Protein AF-A0A958E9S3-F1 (afdb_monomer)

Secondary structure (DSSP, 8-state):
-TT-EEEE-TTS-EEEEETTTTEEEEE---TTSS-S---THHHHHHHHHHHHHHHHHTT-

Solvent-accessible surface area (backbone atoms only — not comparable to full-atom val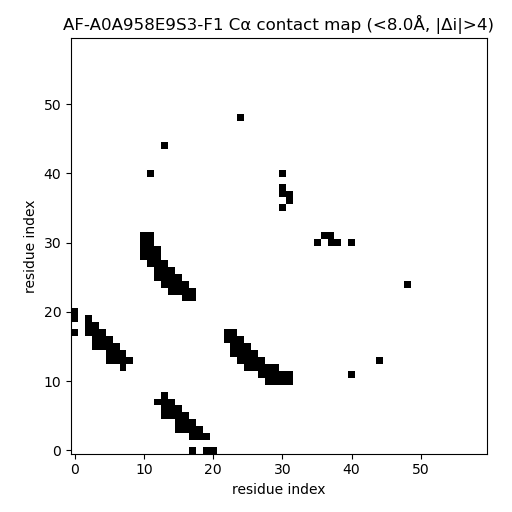ues): 3640 Å² total; per-residue (Å²): 103,96,78,42,49,71,50,78,44,92,49,41,30,35,41,41,38,23,75,90,73,77,41,76,48,79,45,82,51,58,46,47,63,94,49,66,90,52,71,62,61,72,64,44,52,59,52,52,55,52,48,52,53,51,58,63,65,66,72,114

Sequence (60 aa):
SPESFGHLGFTGTSIWIDPIRELEVIFRSNRVHPTRDNPAIKAFRPKLHDLIIQELSGQS

Radius of gyration: 12.91 Å; Cα contacts (8 Å, |Δi|>4): 63; chains: 1; bounding box: 30×18×34 Å

pLDDT: mean 93.02, std 8.54, range [46.62, 97.56]

Foldseek 3Di:
DVPKDWDADPQQWIWIDDVVLNDIDTDDDGCPPPHVPDPVSVVVVVVVVVVVCVVVVVPD

Nearest PDB structures (foldseek):
  4s36-assembly1_A  TM=7.973E-01  e=1.842E+00  Pseudomonas aeruginosa
  2yzt-assembly1_A-2  TM=5.505E-01  e=1.842E+00  Thermus thermophilus HB8
  4nwr-assembly3_8  TM=6.825E-01  e=5.324E+00  uncultured bacterium
  2jxw-assembly1_A  TM=4.665E-01  e=3.821E+00  Homo sapiens
  3mzl-assembly2_H  TM=3.154E-01  e=1.969E+00  Saccharomyces cerevisiae

Structure (mmCIF, N/CA/C/O backbone):
data_AF-A0A958E9S3-F1
#
_entry.id   AF-A0A958E9S3-F1
#
loop_
_atom_site.group_PDB
_atom_site.id
_atom_site.type_symbol
_atom_site.label_atom_id
_atom_site.label_alt_id
_atom_site.label_comp_id
_atom_site.label_asym_id
_atom_site.label_entity_id
_atom_site.label_seq_id
_atom_site.pdbx_PDB_ins_code
_atom_site.Cartn_x
_atom_site.Cartn_y
_atom_site.Cartn_z
_atom_site.occupancy
_atom_site.B_iso_or_equiv
_atom_site.auth_seq_id
_atom_site.auth_comp_id
_atom_site.auth_asym_id
_atom_site.auth_atom_id
_atom_site.pdbx_PDB_model_num
ATOM 1 N N . SER A 1 1 ? -6.099 4.234 11.984 1.00 84.75 1 SER A N 1
ATOM 2 C CA . SER A 1 1 ? -5.792 4.787 13.314 1.00 84.75 1 SER A CA 1
ATOM 3 C C . SER A 1 1 ? -4.316 4.526 13.622 1.00 84.75 1 SER A C 1
ATOM 5 O O . SER A 1 1 ? -3.657 3.894 12.796 1.00 84.75 1 SER A O 1
ATOM 7 N N . PRO A 1 2 ? -3.753 4.995 14.753 1.00 92.81 2 PRO A N 1
ATOM 8 C CA . PRO A 1 2 ? -2.415 4.580 15.196 1.00 92.81 2 PRO A CA 1
ATOM 9 C C . PRO A 1 2 ? -2.241 3.055 15.331 1.00 92.81 2 PRO A C 1
ATOM 11 O O . PRO A 1 2 ? -1.133 2.551 15.197 1.00 92.81 2 PRO A O 1
ATOM 14 N N . GLU A 1 3 ? -3.336 2.325 15.549 1.00 96.25 3 GLU A N 1
ATOM 15 C CA . GLU A 1 3 ? -3.407 0.864 15.672 1.00 96.25 3 GLU A CA 1
ATOM 16 C C . GLU A 1 3 ? -3.516 0.145 14.319 1.00 96.25 3 GLU A C 1
ATOM 18 O O . GLU A 1 3 ? -3.565 -1.0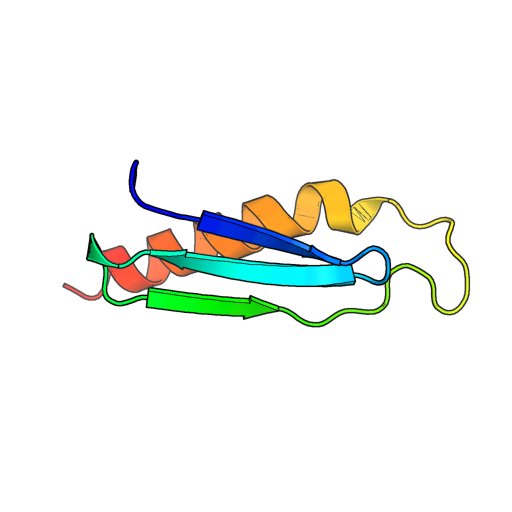84 14.279 1.00 96.25 3 GLU A O 1
ATOM 23 N N . SER A 1 4 ? -3.574 0.881 13.204 1.00 96.12 4 SER A N 1
ATOM 24 C CA . SER A 1 4 ? -3.651 0.269 11.881 1.00 96.12 4 SER A CA 1
ATOM 25 C C . SER A 1 4 ? -2.341 -0.400 11.486 1.00 96.12 4 SER A C 1
ATOM 27 O O . SER A 1 4 ? -1.256 0.154 11.659 1.00 96.12 4 SER A O 1
ATOM 29 N N . PHE A 1 5 ? -2.448 -1.558 10.844 1.00 97.50 5 PHE A N 1
ATOM 30 C CA . PHE A 1 5 ? -1.308 -2.312 10.336 1.00 97.50 5 PHE A CA 1
ATOM 31 C C . PHE A 1 5 ? -1.610 -2.899 8.958 1.00 97.50 5 PHE A C 1
ATOM 33 O O . PHE A 1 5 ? -2.751 -2.938 8.499 1.00 97.50 5 PHE A O 1
ATOM 40 N N . GLY A 1 6 ? -0.568 -3.329 8.251 1.00 96.12 6 GLY A N 1
ATOM 41 C CA . GLY A 1 6 ? -0.732 -3.811 6.889 1.00 96.12 6 GLY A CA 1
ATOM 42 C C . GLY A 1 6 ? 0.552 -4.299 6.241 1.00 96.12 6 GLY A C 1
ATOM 43 O O . GLY A 1 6 ? 1.634 -4.259 6.825 1.00 96.12 6 GLY A O 1
ATOM 44 N N . HIS A 1 7 ? 0.420 -4.756 4.999 1.00 97.00 7 HIS A N 1
ATOM 45 C CA . HIS A 1 7 ? 1.534 -5.242 4.194 1.00 97.00 7 HIS A CA 1
ATOM 46 C C . HIS A 1 7 ? 1.365 -4.855 2.723 1.00 97.00 7 HIS A C 1
ATOM 48 O O . HIS A 1 7 ? 0.259 -4.868 2.175 1.00 97.00 7 HIS A O 1
ATOM 54 N N . LEU A 1 8 ? 2.482 -4.545 2.061 1.00 96.69 8 LEU A N 1
ATOM 55 C CA . LEU A 1 8 ? 2.526 -4.261 0.630 1.00 96.69 8 LEU A CA 1
ATOM 56 C C . LEU A 1 8 ? 3.165 -5.432 -0.116 1.00 96.69 8 LEU A C 1
ATOM 58 O O . LEU A 1 8 ? 4.327 -5.757 0.095 1.00 96.69 8 LEU A O 1
ATOM 62 N N . GLY A 1 9 ? 2.426 -6.009 -1.057 1.00 95.31 9 GLY A N 1
ATOM 63 C CA . GLY A 1 9 ? 2.926 -7.031 -1.964 1.00 95.31 9 GLY A CA 1
ATOM 64 C C . GLY A 1 9 ? 3.716 -6.428 -3.125 1.00 95.31 9 GLY A C 1
ATOM 65 O O . GLY A 1 9 ? 3.305 -5.429 -3.732 1.00 95.31 9 GLY A O 1
ATOM 66 N N . PHE A 1 10 ? 4.825 -7.080 -3.478 1.00 93.31 10 PHE A N 1
ATOM 67 C CA . PHE A 1 10 ? 5.684 -6.712 -4.609 1.00 93.31 10 PHE A CA 1
ATOM 68 C C . PHE A 1 10 ? 4.910 -6.589 -5.931 1.00 93.31 10 PHE A C 1
ATOM 70 O O . PHE A 1 10 ? 5.109 -5.639 -6.694 1.00 93.31 10 PHE A O 1
ATOM 77 N N . THR A 1 11 ? 4.000 -7.531 -6.186 1.00 94.12 11 THR A N 1
ATOM 78 C CA . THR A 1 11 ? 3.224 -7.602 -7.428 1.00 94.12 11 THR A CA 1
ATOM 79 C C . THR A 1 11 ? 2.101 -6.583 -7.500 1.00 94.12 11 THR A C 1
ATOM 81 O O . THR A 1 11 ? 1.607 -6.347 -8.589 1.00 94.12 11 THR A O 1
ATOM 84 N N . GLY A 1 12 ? 1.720 -5.923 -6.408 1.00 94.31 12 GLY A N 1
ATOM 85 C CA . GLY A 1 12 ? 0.659 -4.915 -6.440 1.00 94.31 12 GLY A CA 1
ATOM 86 C C . GLY A 1 12 ? -0.391 -5.055 -5.345 1.00 94.31 12 GLY A C 1
ATOM 87 O O . GLY A 1 12 ? -1.044 -4.068 -5.007 1.00 94.31 12 GLY A O 1
ATOM 88 N N . THR A 1 13 ? -0.469 -6.209 -4.687 1.00 96.31 13 THR A N 1
ATOM 89 C CA . THR A 1 13 ? -1.349 -6.419 -3.530 1.00 96.31 13 THR A CA 1
ATOM 90 C C . THR A 1 13 ? -1.059 -5.430 -2.397 1.00 96.31 13 THR A C 1
ATOM 92 O O . THR A 1 13 ? 0.094 -5.059 -2.178 1.00 96.31 13 THR A O 1
ATOM 95 N N . SER A 1 14 ? -2.080 -5.000 -1.666 1.00 96.94 14 SER A N 1
ATOM 96 C CA . SER A 1 14 ? -1.925 -4.338 -0.370 1.00 96.94 14 SER A CA 1
ATOM 97 C C . SER A 1 14 ? -3.037 -4.759 0.575 1.00 96.94 14 SER A C 1
ATOM 99 O O . SER A 1 14 ? -4.191 -4.839 0.158 1.00 96.94 14 SER A O 1
ATOM 101 N N . ILE A 1 15 ? -2.673 -4.985 1.831 1.00 97.25 15 ILE A N 1
ATOM 102 C CA . ILE A 1 15 ? -3.591 -5.256 2.935 1.00 97.25 15 ILE A CA 1
ATOM 103 C C . ILE A 1 15 ? -3.423 -4.123 3.938 1.00 97.25 15 ILE A C 1
ATOM 105 O O . ILE A 1 15 ? -2.287 -3.773 4.265 1.00 97.25 15 ILE A O 1
ATOM 109 N N . TRP A 1 16 ? -4.534 -3.571 4.407 1.00 97.25 16 TRP A N 1
ATOM 110 C CA . TRP A 1 16 ? -4.580 -2.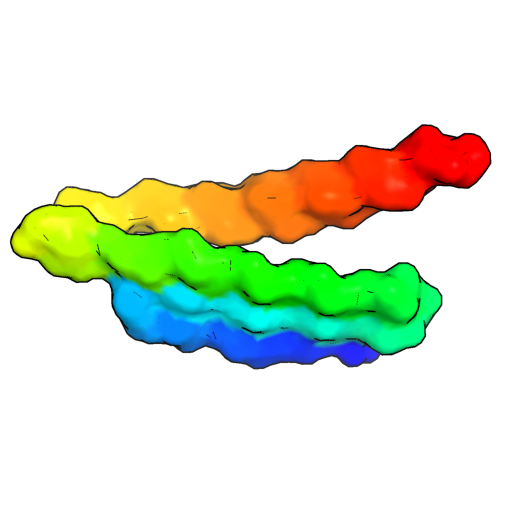598 5.489 1.00 97.25 16 TRP A CA 1
ATOM 111 C C . TRP A 1 16 ? -5.755 -2.934 6.405 1.00 97.25 16 TRP A C 1
ATOM 113 O O . TRP A 1 16 ? -6.856 -3.184 5.920 1.00 97.25 16 TRP A O 1
ATOM 123 N N . ILE A 1 17 ? -5.497 -2.994 7.705 1.00 97.56 17 ILE A N 1
ATOM 124 C CA . ILE A 1 17 ? -6.461 -3.378 8.734 1.00 97.56 17 ILE A CA 1
ATOM 125 C C . ILE A 1 17 ? -6.464 -2.275 9.789 1.00 97.56 17 ILE A C 1
ATOM 127 O O . ILE A 1 17 ? -5.406 -1.894 10.295 1.00 97.56 17 ILE A O 1
ATOM 131 N N . ASP A 1 18 ? -7.646 -1.760 10.109 1.00 96.62 18 ASP A N 1
ATOM 132 C CA . ASP A 1 18 ? -7.886 -0.795 11.177 1.00 96.62 18 ASP A CA 1
ATOM 133 C C . ASP A 1 18 ? -8.888 -1.387 12.176 1.00 96.62 18 ASP A C 1
ATOM 135 O O . ASP A 1 18 ? -10.094 -1.373 11.914 1.00 96.62 18 ASP A O 1
ATOM 139 N N . PRO A 1 19 ? -8.409 -1.912 13.320 1.00 96.31 19 PRO A N 1
ATOM 140 C CA . PRO A 1 19 ? -9.278 -2.557 14.297 1.00 96.31 19 PRO A CA 1
ATOM 141 C C . PRO A 1 19 ? -10.207 -1.567 15.007 1.00 96.31 19 PRO A C 1
ATOM 143 O O . PRO A 1 19 ? -11.264 -1.967 15.477 1.00 96.31 19 PRO A O 1
ATOM 146 N N . ILE A 1 20 ? -9.847 -0.281 15.080 1.00 95.19 20 ILE A N 1
ATOM 147 C CA . ILE A 1 20 ? -10.677 0.744 15.729 1.00 95.19 20 ILE A CA 1
ATOM 148 C C . ILE A 1 20 ? -11.880 1.100 14.854 1.00 95.19 20 ILE A C 1
ATOM 150 O O . ILE A 1 20 ? -12.945 1.422 15.368 1.00 95.19 20 ILE A O 1
ATOM 154 N N . ARG A 1 21 ? -11.705 1.053 13.530 1.00 92.69 21 ARG A N 1
ATOM 155 C CA . ARG A 1 21 ? -12.771 1.305 12.549 1.00 92.69 21 ARG A CA 1
ATOM 156 C C . ARG A 1 21 ? -13.520 0.043 12.121 1.00 92.69 21 ARG A C 1
ATOM 158 O O . ARG A 1 21 ? -14.379 0.154 11.256 1.00 92.69 21 ARG A O 1
ATOM 165 N N . GLU A 1 22 ? -13.157 -1.127 12.654 1.00 95.00 22 GLU A N 1
ATOM 166 C CA . GLU A 1 22 ? -13.645 -2.436 12.187 1.00 95.00 22 GLU A CA 1
ATOM 167 C C . GLU A 1 22 ? -13.559 -2.571 10.652 1.00 95.00 22 GLU A C 1
ATOM 169 O O . GLU A 1 22 ? -14.469 -3.065 9.987 1.00 95.00 22 GLU A O 1
ATOM 174 N N . LEU A 1 23 ? -12.454 -2.079 10.075 1.00 94.62 23 LEU A N 1
ATOM 175 C CA . LEU A 1 23 ? -12.283 -1.928 8.632 1.00 94.62 23 LEU A CA 1
ATOM 176 C C . LEU A 1 23 ? -11.074 -2.712 8.125 1.00 94.62 23 LEU A C 1
ATOM 178 O O . LEU A 1 23 ? -9.942 -2.529 8.576 1.00 94.62 23 LEU A O 1
ATOM 182 N N . GLU A 1 24 ? -11.316 -3.520 7.098 1.00 96.88 24 GLU A N 1
ATOM 183 C CA . GLU A 1 24 ? -10.297 -4.266 6.371 1.00 96.88 24 GLU A CA 1
ATOM 184 C C . GLU A 1 24 ? -10.328 -3.882 4.891 1.00 96.88 24 GLU A C 1
ATOM 186 O O . GLU A 1 24 ? -11.352 -3.988 4.216 1.00 96.88 24 GLU A O 1
ATOM 191 N N . VAL A 1 25 ? -9.182 -3.461 4.356 1.00 96.75 25 VAL A N 1
ATOM 192 C CA . VAL A 1 25 ? -9.027 -3.123 2.940 1.00 96.75 25 VAL A CA 1
ATOM 193 C C . VA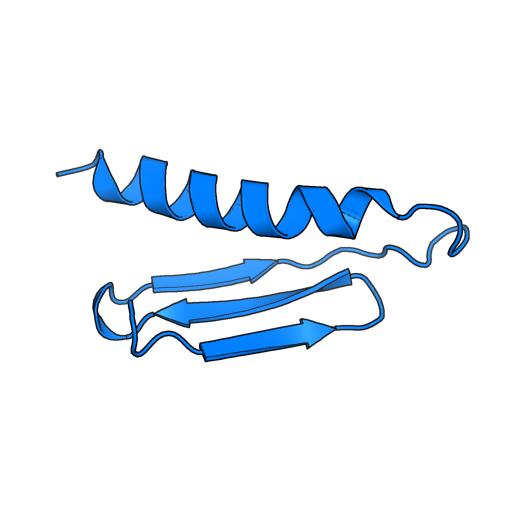L A 1 25 ? -8.009 -4.057 2.299 1.00 96.75 25 VAL A C 1
ATOM 195 O O . VAL A 1 25 ? -6.802 -3.975 2.546 1.00 96.75 25 VAL A O 1
ATOM 198 N N . ILE A 1 26 ? -8.501 -4.928 1.416 1.00 97.12 26 ILE A N 1
ATOM 199 C CA . ILE A 1 26 ? -7.689 -5.856 0.625 1.00 97.12 26 ILE A CA 1
ATOM 200 C C . ILE A 1 26 ? -7.750 -5.433 -0.840 1.00 97.12 26 ILE A C 1
ATOM 202 O O . ILE A 1 26 ? -8.740 -5.646 -1.537 1.00 97.12 26 ILE A O 1
ATOM 206 N N . PHE A 1 27 ? -6.655 -4.866 -1.336 1.00 97.38 27 PHE A N 1
ATOM 207 C CA . PHE A 1 27 ? -6.523 -4.465 -2.731 1.00 97.38 27 PHE A CA 1
ATOM 208 C C . PHE A 1 27 ? -5.595 -5.421 -3.474 1.00 97.38 27 PHE A C 1
ATOM 210 O O . PHE A 1 27 ? -4.473 -5.683 -3.038 1.00 97.38 27 PHE A O 1
ATOM 217 N N . ARG A 1 28 ? -6.041 -5.919 -4.630 1.00 96.75 28 ARG A N 1
ATOM 218 C CA . ARG A 1 28 ? -5.244 -6.779 -5.512 1.00 96.75 28 ARG A CA 1
ATOM 219 C C . ARG A 1 28 ? -5.029 -6.089 -6.850 1.00 96.75 28 ARG A C 1
ATOM 221 O O . ARG A 1 28 ? -5.980 -5.696 -7.513 1.00 96.75 28 ARG A O 1
ATOM 228 N N . SER A 1 29 ? -3.772 -5.998 -7.263 1.00 94.06 29 SER A N 1
ATOM 229 C CA . SER A 1 29 ? -3.378 -5.525 -8.589 1.00 94.06 29 SER A CA 1
ATOM 230 C C . SER A 1 29 ? -2.121 -6.253 -9.053 1.00 94.06 29 SER A C 1
ATOM 232 O O . SER A 1 29 ? -1.505 -6.988 -8.277 1.00 94.06 29 SER A O 1
ATOM 234 N N . ASN A 1 30 ? -1.745 -6.044 -10.315 1.00 94.25 30 ASN A N 1
ATOM 235 C CA . ASN A 1 30 ? -0.557 -6.636 -10.914 1.00 94.25 30 ASN A CA 1
ATOM 236 C C . ASN A 1 30 ? 0.321 -5.560 -11.583 1.00 94.25 30 ASN A C 1
ATOM 238 O O . ASN A 1 30 ? 0.269 -5.366 -12.791 1.00 94.25 30 ASN A O 1
ATOM 242 N N . ARG A 1 31 ? 1.142 -4.849 -10.799 1.00 94.62 31 ARG A N 1
ATOM 243 C CA . ARG A 1 31 ? 2.076 -3.810 -11.279 1.00 94.62 31 ARG A CA 1
ATOM 244 C C . ARG A 1 31 ? 3.280 -4.338 -12.062 1.00 94.62 31 ARG A C 1
ATOM 246 O O . ARG A 1 31 ? 4.137 -3.540 -12.435 1.00 94.62 31 ARG A O 1
ATOM 253 N N . VAL A 1 32 ? 3.416 -5.658 -12.195 1.00 95.38 32 VAL A N 1
ATOM 254 C CA . VAL A 1 32 ? 4.500 -6.288 -12.963 1.00 95.38 32 VAL A CA 1
ATOM 255 C C . VAL A 1 32 ? 4.026 -6.825 -14.311 1.00 95.38 32 VAL A C 1
ATOM 257 O O . VAL A 1 32 ? 4.861 -7.253 -15.100 1.00 95.38 32 VAL A O 1
ATOM 260 N N . HIS A 1 33 ? 2.718 -6.786 -14.587 1.00 93.88 33 HIS A N 1
ATOM 261 C CA . HIS A 1 33 ? 2.145 -7.210 -15.857 1.00 93.88 33 HIS A CA 1
ATOM 262 C C . HIS A 1 33 ? 1.692 -6.007 -16.705 1.00 93.88 33 HIS A C 1
ATOM 264 O O . HIS A 1 33 ? 1.028 -5.117 -16.172 1.00 93.88 33 HIS A O 1
ATOM 270 N N . PRO A 1 34 ? 1.984 -5.985 -18.021 1.00 93.56 34 PRO A N 1
ATOM 271 C CA . PRO A 1 34 ? 2.883 -6.895 -18.745 1.00 93.56 34 PRO A CA 1
ATOM 272 C C . PRO A 1 34 ? 4.369 -6.626 -18.455 1.00 93.56 34 PRO A C 1
ATOM 274 O O . PRO A 1 34 ? 5.203 -7.495 -18.687 1.00 93.56 34 PRO A O 1
ATOM 277 N N . THR A 1 35 ? 4.700 -5.443 -17.930 1.00 94.19 35 THR A N 1
ATOM 278 C CA . THR A 1 35 ? 6.054 -5.068 -17.513 1.00 94.19 35 THR A CA 1
ATOM 279 C C . THR A 1 35 ? 6.027 -4.399 -16.141 1.00 94.19 35 THR A C 1
ATOM 281 O O . THR A 1 35 ? 4.983 -3.990 -15.630 1.00 94.19 35 THR A O 1
ATOM 284 N N . ARG A 1 36 ? 7.208 -4.259 -15.534 1.00 94.00 36 ARG A N 1
ATOM 285 C CA . ARG A 1 36 ? 7.394 -3.597 -14.236 1.00 94.00 36 ARG A CA 1
ATOM 286 C C . ARG A 1 36 ? 7.532 -2.073 -14.333 1.00 94.00 36 ARG A C 1
ATOM 288 O O . ARG A 1 36 ? 7.684 -1.429 -13.286 1.00 94.00 36 ARG A O 1
ATOM 295 N N . ASP A 1 37 ? 7.460 -1.518 -15.540 1.00 95.62 37 ASP A N 1
ATOM 296 C CA . ASP A 1 37 ? 7.786 -0.123 -15.865 1.00 95.62 37 ASP A CA 1
ATOM 297 C C . ASP A 1 37 ? 6.571 0.799 -15.724 1.00 95.62 37 ASP A C 1
ATOM 299 O O . ASP A 1 37 ? 6.336 1.714 -16.504 1.00 95.62 37 ASP A O 1
ATOM 303 N N . ASN A 1 38 ? 5.782 0.551 -14.682 1.00 91.81 38 ASN A N 1
ATOM 304 C CA . ASN A 1 38 ? 4.674 1.397 -14.278 1.00 91.81 38 ASN A CA 1
ATOM 305 C C . ASN A 1 38 ? 4.741 1.642 -12.758 1.00 91.81 38 ASN A C 1
ATOM 307 O O . ASN A 1 38 ? 4.397 0.754 -11.964 1.00 91.81 38 ASN A O 1
ATOM 311 N N . PRO A 1 39 ? 5.196 2.830 -12.316 1.00 93.38 39 PRO A N 1
ATOM 312 C CA . PRO A 1 39 ? 5.263 3.176 -10.903 1.00 93.38 39 PRO A CA 1
ATOM 313 C C . PRO A 1 39 ? 3.951 3.756 -10.348 1.00 93.38 39 PRO A C 1
ATOM 315 O O . PRO A 1 39 ? 3.913 4.057 -9.155 1.00 93.38 39 PRO A O 1
ATOM 318 N N . ALA A 1 40 ? 2.885 3.902 -11.153 1.00 94.62 40 ALA A N 1
ATOM 319 C CA . ALA A 1 40 ? 1.646 4.597 -10.768 1.00 94.62 40 ALA A CA 1
ATOM 320 C C . ALA A 1 40 ? 1.011 4.043 -9.484 1.00 94.62 40 ALA A C 1
ATOM 322 O O . ALA A 1 40 ? 0.411 4.784 -8.706 1.00 94.62 40 ALA A O 1
ATOM 323 N N . ILE A 1 41 ? 1.223 2.755 -9.202 1.00 95.81 41 ILE A N 1
ATOM 324 C CA . ILE A 1 41 ? 0.733 2.105 -7.987 1.00 95.81 41 ILE A CA 1
ATOM 325 C C . ILE A 1 41 ? 1.235 2.751 -6.686 1.00 95.81 41 ILE A C 1
ATOM 327 O O . ILE A 1 41 ? 0.546 2.688 -5.670 1.00 95.81 41 ILE A O 1
ATOM 331 N N . LYS A 1 42 ? 2.412 3.395 -6.709 1.00 94.12 42 LYS A N 1
ATOM 332 C CA . LYS A 1 42 ? 2.968 4.101 -5.545 1.00 94.12 42 LYS A CA 1
ATOM 333 C C . LYS A 1 42 ? 2.077 5.265 -5.117 1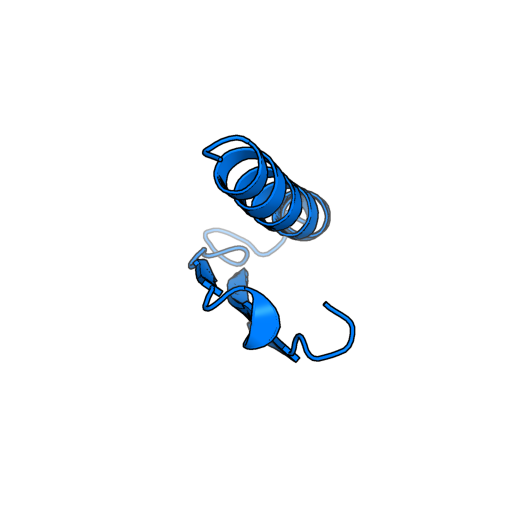.00 94.12 42 LYS A C 1
ATOM 335 O O . LYS A 1 42 ? 1.885 5.461 -3.926 1.00 94.12 42 LYS A O 1
ATOM 340 N N . ALA A 1 43 ? 1.527 5.999 -6.085 1.00 96.31 43 ALA A N 1
ATOM 341 C CA . ALA A 1 43 ? 0.604 7.101 -5.833 1.00 96.31 43 ALA A CA 1
ATOM 342 C C . ALA A 1 43 ? -0.848 6.622 -5.693 1.00 96.31 43 ALA A C 1
ATOM 344 O O . ALA A 1 43 ? -1.626 7.228 -4.965 1.00 96.31 43 ALA A O 1
ATOM 345 N N . PHE A 1 44 ? -1.220 5.542 -6.385 1.00 96.06 44 PHE A N 1
ATOM 346 C CA . PHE A 1 44 ? -2.583 5.017 -6.361 1.00 96.06 44 PHE A CA 1
ATOM 347 C C . PHE A 1 44 ? -2.959 4.401 -5.010 1.00 96.06 44 PHE A C 1
ATOM 34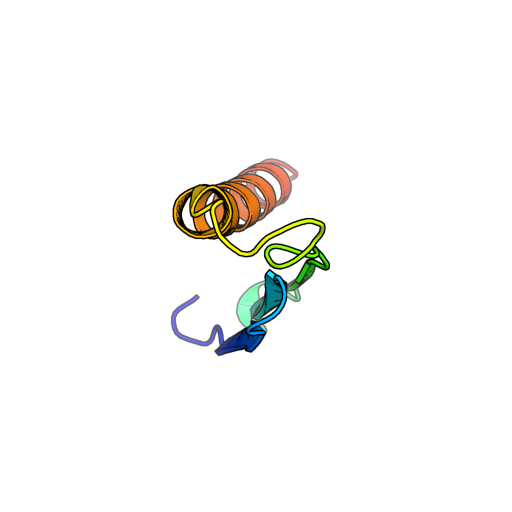9 O O . PHE A 1 44 ? -4.055 4.650 -4.528 1.00 96.06 44 PHE A O 1
ATOM 356 N N . ARG A 1 45 ? -2.066 3.620 -4.381 1.00 95.19 45 ARG A N 1
ATOM 357 C CA . ARG A 1 45 ? -2.380 2.928 -3.119 1.00 95.19 45 ARG A CA 1
ATOM 358 C C . ARG A 1 45 ? -2.800 3.889 -1.996 1.00 95.19 45 ARG A C 1
ATOM 360 O O . ARG A 1 45 ? -3.874 3.651 -1.457 1.00 95.19 45 ARG A O 1
ATOM 367 N N . PRO A 1 46 ? -2.040 4.952 -1.657 1.00 94.56 46 PRO A N 1
ATOM 368 C CA . PRO A 1 46 ? -2.476 5.902 -0.633 1.00 94.56 46 PRO A CA 1
ATOM 369 C C . PRO A 1 46 ? -3.826 6.527 -0.982 1.00 94.56 46 PRO A C 1
ATOM 371 O O . PRO A 1 46 ? -4.745 6.4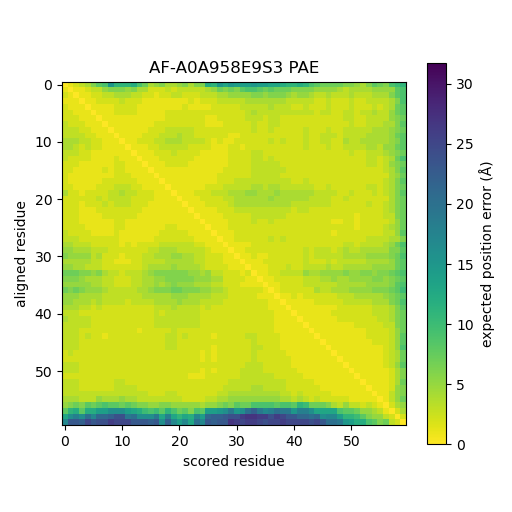56 -0.183 1.00 94.56 46 PRO A O 1
ATOM 374 N N . LYS A 1 47 ? -3.992 6.994 -2.230 1.00 96.88 47 LYS A N 1
ATOM 375 C CA . LYS A 1 47 ? -5.249 7.594 -2.701 1.00 96.88 47 LYS A CA 1
ATOM 376 C C . LYS A 1 47 ? -6.451 6.660 -2.562 1.00 96.88 47 LYS A C 1
ATOM 378 O O . LYS A 1 47 ? -7.523 7.118 -2.196 1.00 96.88 47 LYS A O 1
ATOM 383 N N . LEU A 1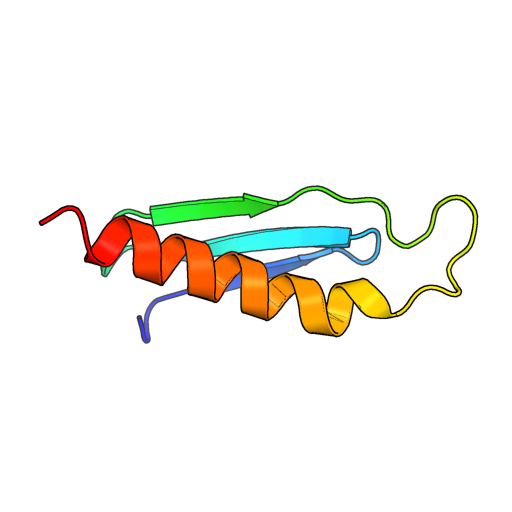 48 ? -6.283 5.374 -2.873 1.00 96.19 48 LEU A N 1
ATOM 384 C CA . LEU A 1 48 ? -7.340 4.378 -2.719 1.00 96.19 48 LEU A CA 1
ATOM 385 C C . LEU A 1 48 ? -7.746 4.230 -1.247 1.00 96.19 48 LEU A C 1
ATOM 387 O O . LEU A 1 48 ? -8.933 4.278 -0.947 1.00 96.19 48 LEU A O 1
ATOM 391 N N . HIS A 1 49 ? -6.775 4.047 -0.348 1.00 94.19 49 HIS A N 1
ATOM 392 C CA . HIS A 1 49 ? -7.048 3.875 1.084 1.00 94.19 49 HIS A CA 1
ATOM 393 C C . HIS A 1 49 ? -7.648 5.144 1.702 1.00 94.19 49 HIS A C 1
ATOM 395 O O . HIS A 1 49 ? -8.636 5.046 2.424 1.00 94.19 49 HIS A O 1
ATOM 401 N N . ASP A 1 50 ? -7.127 6.324 1.354 1.00 94.56 50 ASP A N 1
ATOM 402 C CA . ASP A 1 50 ? -7.659 7.616 1.803 1.00 94.56 50 ASP A CA 1
ATOM 403 C C . ASP A 1 50 ? -9.113 7.802 1.356 1.00 94.56 50 ASP A C 1
ATOM 405 O O . ASP A 1 50 ? -9.959 8.176 2.165 1.00 94.56 50 ASP A O 1
ATOM 409 N N . LEU A 1 51 ? -9.418 7.488 0.091 1.00 96.31 51 LEU A N 1
ATOM 410 C CA . LEU A 1 51 ? -10.774 7.586 -0.447 1.00 96.31 51 LEU A CA 1
ATOM 411 C C . LEU A 1 51 ? -11.734 6.634 0.272 1.00 96.31 51 LEU A C 1
ATOM 413 O O . LEU A 1 51 ? -12.820 7.047 0.656 1.00 96.31 51 LEU A O 1
ATOM 417 N N . ILE A 1 52 ? -11.338 5.378 0.497 1.00 95.12 52 ILE A N 1
ATOM 418 C CA . ILE A 1 52 ? -12.172 4.411 1.227 1.00 95.12 52 ILE A CA 1
ATOM 419 C C . ILE A 1 52 ? -12.472 4.923 2.639 1.00 95.12 52 ILE A C 1
ATOM 421 O O . ILE A 1 52 ? -13.619 4.874 3.078 1.00 95.12 52 ILE A O 1
ATOM 425 N N . ILE A 1 53 ? -11.466 5.453 3.341 1.00 92.94 53 ILE A N 1
ATOM 426 C CA . ILE A 1 53 ? -11.655 6.015 4.682 1.00 92.94 53 ILE A CA 1
ATOM 427 C C . ILE A 1 53 ? -12.602 7.218 4.637 1.00 92.94 53 ILE A C 1
ATOM 429 O O . ILE A 1 53 ? -13.495 7.307 5.477 1.00 92.94 53 ILE A O 1
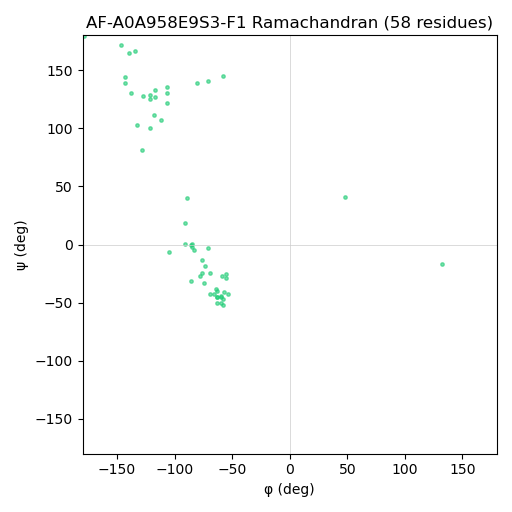ATOM 433 N N . GLN A 1 54 ? -12.427 8.133 3.681 1.00 93.31 54 GLN A N 1
ATOM 434 C CA . GLN A 1 54 ? -13.287 9.309 3.521 1.00 93.31 54 GLN A CA 1
ATOM 435 C C . GLN A 1 54 ? -14.746 8.917 3.271 1.00 93.31 54 GLN A C 1
ATOM 437 O O . GLN A 1 54 ? -15.627 9.381 3.993 1.00 93.31 54 GLN A O 1
ATOM 442 N N . GLU A 1 55 ? -14.992 8.023 2.313 1.00 94.25 55 GLU A N 1
ATOM 443 C CA . GLU A 1 55 ? -16.342 7.586 1.941 1.00 94.25 55 GLU A CA 1
ATOM 444 C C . GLU A 1 55 ? -17.051 6.851 3.082 1.00 94.25 55 GLU A C 1
ATOM 446 O O . GLU A 1 55 ? -18.240 7.055 3.304 1.00 94.25 55 GLU A O 1
ATOM 451 N N . LEU A 1 56 ? -16.329 6.028 3.847 1.00 90.81 56 LEU A N 1
ATOM 452 C CA . LEU A 1 56 ? -16.907 5.313 4.988 1.00 90.81 56 LEU A CA 1
ATOM 453 C C . LEU A 1 56 ? -17.084 6.207 6.221 1.00 90.81 56 LEU A C 1
ATOM 455 O O . LEU A 1 56 ? -17.985 5.972 7.018 1.00 90.81 56 LEU A O 1
ATOM 459 N N . SER A 1 57 ? -16.270 7.257 6.371 1.00 84.44 57 SER A N 1
ATOM 460 C CA . SER A 1 57 ? -16.423 8.223 7.471 1.00 84.44 57 SER A CA 1
ATOM 461 C C . SER A 1 57 ? -17.582 9.198 7.234 1.00 84.44 57 SER A C 1
ATOM 463 O O . SER A 1 57 ? -18.125 9.738 8.192 1.00 84.44 57 SER A O 1
ATOM 465 N N . GLY A 1 58 ? -17.963 9.432 5.972 1.00 71.00 58 GLY A N 1
ATOM 466 C CA . GLY A 1 58 ? -19.092 10.285 5.583 1.00 71.00 58 GLY A CA 1
ATOM 467 C C . GLY A 1 58 ? -20.468 9.606 5.618 1.00 71.00 58 GLY A C 1
ATOM 468 O O . GLY A 1 58 ? -21.466 10.279 5.387 1.00 71.00 58 GLY A O 1
ATOM 469 N N . GLN A 1 59 ? -20.538 8.300 5.894 1.00 58.41 59 GLN A N 1
ATOM 470 C CA . GLN A 1 59 ? -21.787 7.521 5.974 1.00 58.41 59 GLN A CA 1
ATOM 471 C C . GLN A 1 59 ? -22.396 7.471 7.392 1.00 58.41 59 GLN A C 1
ATOM 473 O O . GLN A 1 59 ? -23.206 6.591 7.678 1.00 58.41 59 GLN A O 1
ATOM 478 N N . SER A 1 60 ? -22.002 8.397 8.275 1.00 46.62 60 SER A N 1
ATOM 479 C CA . SER A 1 60 ? -22.585 8.569 9.620 1.00 46.62 60 SER A CA 1
ATOM 480 C C . SER A 1 60 ? -23.775 9.523 9.618 1.00 46.62 60 SER A C 1
ATOM 482 O O . SER A 1 60 ? -23.688 10.561 8.924 1.00 46.62 60 SER A O 1
#

Mean predicted aligned error: 3.34 Å